Protein AF-A0A6M0BT55-F1 (afdb_monomer)

Mean predicted aligned error: 6.73 Å

Sequence (89 aa):
MEEKEKIPVSVITLVVGIIITIISVWLGQNHGLLPEQASVQAPLVDGFFDVMFTIAVALFLVVEGTIVFSAIKFRKPKGDDSDGAPFRE

Solvent-accessible surface area (backbone atoms only — not comparable to full-atom values): 5525 Å² total; per-residue (Å²): 132,86,78,74,80,73,77,56,66,70,59,54,54,48,52,51,51,50,52,46,50,54,54,15,51,48,54,22,73,65,67,85,87,70,79,83,80,87,50,93,62,37,67,62,52,51,55,51,47,29,55,53,45,18,52,50,46,40,52,44,52,55,54,51,48,50,51,54,49,46,59,64,75,68,49,81,62,91,91,63,86,74,81,76,83,78,84,79,130

Foldseek 3Di:
DDDPPPDDVVVVVVVVLVVLLVVLLCCLVDDDPDDPDPDPCSVVVSVVSSVVSSVVSSVCCVVVVVVVCCCVVVPDDPPDPDDDDDDDD

Secondary structure (DSSP, 8-state):
--------HHHHHHHHHHHHHHHHHHHHHS---SPP--STTHHHHHHHHHHHHHHHHHHHHHHHHHHHHHHHHTPPPTT--SPPPPPP-

Radius of gyration: 20.78 Å; Cα contacts (8 Å, |Δi|>4): 26; chains: 1; bounding box: 47×35×63 Å

Structure (mmCIF, N/CA/C/O backbone):
data_AF-A0A6M0BT55-F1
#
_entry.id   AF-A0A6M0BT55-F1
#
loop_
_atom_site.group_PDB
_atom_site.id
_atom_sit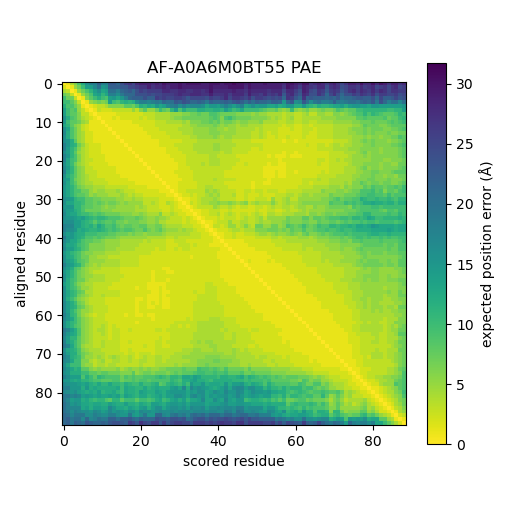e.type_symbol
_atom_site.label_atom_id
_atom_site.label_alt_id
_atom_site.label_comp_id
_atom_site.label_asym_id
_atom_site.label_entity_id
_atom_site.label_seq_id
_atom_site.pdbx_PDB_ins_code
_atom_site.Cartn_x
_atom_site.Cartn_y
_atom_site.Cartn_z
_atom_site.occupancy
_atom_site.B_iso_or_equiv
_atom_site.auth_se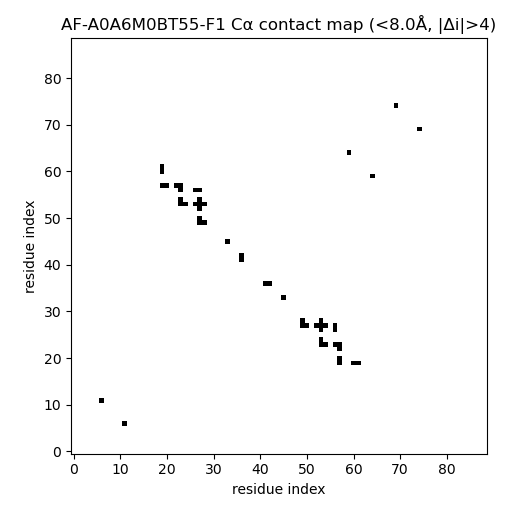q_id
_atom_site.auth_comp_id
_atom_site.auth_asym_id
_atom_site.auth_atom_id
_atom_site.pdbx_PDB_model_num
ATOM 1 N N . MET A 1 1 ? -10.473 -14.689 34.601 1.00 44.88 1 MET A N 1
ATOM 2 C CA . MET A 1 1 ? -10.788 -13.972 33.351 1.00 44.88 1 MET A CA 1
ATOM 3 C C . MET A 1 1 ? -9.453 -13.518 32.799 1.00 44.88 1 MET A C 1
ATOM 5 O O . MET A 1 1 ? -8.873 -12.602 33.358 1.00 44.88 1 MET A O 1
ATOM 9 N N . GLU A 1 2 ? -8.904 -14.272 31.855 1.00 45.91 2 GLU A N 1
ATOM 10 C CA . GLU A 1 2 ? -7.557 -14.078 31.309 1.00 45.91 2 GLU A CA 1
ATOM 11 C C . GLU A 1 2 ? -7.454 -12.684 30.674 1.00 45.91 2 GLU A C 1
ATOM 13 O O . GLU A 1 2 ? -8.229 -12.334 29.780 1.00 45.91 2 GLU A O 1
ATOM 18 N N . GLU A 1 3 ? -6.567 -11.852 31.210 1.00 56.50 3 GLU A N 1
ATOM 19 C CA . GLU A 1 3 ? -6.272 -10.526 30.684 1.00 56.50 3 GLU A CA 1
ATOM 20 C C . GLU A 1 3 ? -5.603 -10.724 29.322 1.00 56.50 3 GLU A C 1
ATOM 22 O O . GLU A 1 3 ? -4.445 -11.121 29.247 1.00 56.50 3 GLU A O 1
ATOM 27 N N . LYS A 1 4 ? -6.355 -10.537 28.230 1.00 56.66 4 LYS A N 1
ATOM 28 C CA . LYS A 1 4 ? -5.788 -10.554 26.877 1.00 56.66 4 LYS A CA 1
ATOM 29 C C . LYS A 1 4 ? -4.646 -9.541 26.836 1.00 56.66 4 LYS A C 1
ATOM 31 O O . LYS A 1 4 ? -4.918 -8.339 26.851 1.00 56.66 4 LYS A O 1
ATOM 36 N N . GLU A 1 5 ? -3.406 -10.020 26.762 1.00 65.69 5 GLU A N 1
ATOM 37 C CA . GLU A 1 5 ? -2.242 -9.187 26.471 1.00 65.69 5 GLU A CA 1
ATOM 38 C C . GLU A 1 5 ? -2.562 -8.337 25.238 1.00 65.69 5 GLU A C 1
ATOM 40 O O . GLU A 1 5 ? -2.791 -8.836 24.131 1.00 65.69 5 GLU A O 1
ATOM 45 N N . LYS A 1 6 ? -2.677 -7.025 25.449 1.00 76.88 6 LYS A N 1
ATOM 46 C CA . LYS A 1 6 ? -2.966 -6.077 24.378 1.00 76.88 6 LYS A CA 1
ATOM 47 C C . LYS A 1 6 ? -1.720 -5.990 23.508 1.00 76.88 6 LYS A C 1
ATOM 49 O O . LYS A 1 6 ? -0.738 -5.371 23.907 1.00 76.88 6 LYS A O 1
ATOM 54 N N . ILE A 1 7 ? -1.772 -6.601 22.324 1.00 84.38 7 ILE A N 1
ATOM 55 C CA . ILE A 1 7 ? -0.724 -6.458 21.308 1.00 84.38 7 ILE A CA 1
ATOM 56 C C . ILE A 1 7 ? -0.482 -4.955 21.095 1.00 84.38 7 ILE A C 1
ATOM 58 O O . ILE A 1 7 ? -1.448 -4.212 20.876 1.00 84.38 7 ILE A O 1
ATOM 62 N N . PRO A 1 8 ? 0.773 -4.480 21.178 1.00 91.69 8 PRO A N 1
ATOM 63 C CA . PRO A 1 8 ? 1.062 -3.065 21.037 1.00 91.69 8 PRO A CA 1
ATOM 64 C C . PRO A 1 8 ? 0.665 -2.586 19.640 1.00 91.69 8 PRO A C 1
ATOM 66 O O . PRO A 1 8 ? 0.898 -3.262 18.635 1.00 91.69 8 PRO A O 1
ATOM 69 N N . VAL A 1 9 ? 0.089 -1.384 19.574 1.00 90.56 9 VAL A N 1
ATOM 70 C CA . VAL A 1 9 ? -0.384 -0.780 18.316 1.00 90.56 9 VAL A CA 1
ATOM 71 C C . VAL A 1 9 ? 0.734 -0.716 17.273 1.00 90.56 9 VAL A C 1
ATOM 73 O O . VAL A 1 9 ? 0.471 -0.942 16.098 1.00 90.56 9 VAL A O 1
ATOM 76 N N . SER A 1 10 ? 1.983 -0.506 17.701 1.00 92.31 10 SER A N 1
ATOM 77 C CA . SER A 1 10 ? 3.162 -0.498 16.828 1.00 92.31 10 SER A CA 1
ATOM 78 C C . SER A 1 10 ? 3.392 -1.814 16.076 1.00 92.31 10 SER A C 1
ATOM 80 O O . SER A 1 10 ? 3.834 -1.793 14.931 1.00 92.31 10 SER A O 1
ATOM 82 N N . VAL A 1 11 ? 3.083 -2.964 16.685 1.00 94.94 11 VAL A N 1
ATOM 83 C CA . VAL A 1 11 ? 3.212 -4.272 16.021 1.00 94.94 11 VAL A CA 1
ATOM 84 C C . VAL A 1 11 ? 2.103 -4.445 14.990 1.00 94.94 11 VAL A C 1
ATOM 86 O O . VAL A 1 11 ? 2.362 -4.914 13.886 1.00 94.94 11 VAL A O 1
ATOM 89 N N . ILE A 1 12 ? 0.883 -4.006 15.305 1.00 93.50 12 ILE A N 1
ATOM 90 C CA . ILE A 1 12 ? -0.243 -4.058 14.365 1.00 93.50 12 ILE A CA 1
ATOM 91 C C . ILE A 1 12 ? 0.032 -3.164 13.151 1.00 93.50 12 ILE A C 1
ATOM 93 O O . ILE A 1 12 ? -0.122 -3.614 12.017 1.00 93.50 12 ILE A O 1
ATOM 97 N N . THR A 1 13 ? 0.471 -1.920 13.364 1.00 93.12 13 THR A N 1
ATOM 98 C CA . THR A 1 13 ? 0.773 -0.992 12.264 1.00 93.12 13 THR A CA 1
ATOM 99 C C . THR A 1 13 ? 1.920 -1.496 11.394 1.00 93.12 13 THR A C 1
ATOM 101 O O . THR A 1 13 ? 1.838 -1.398 10.171 1.00 93.12 13 THR A O 1
ATOM 104 N N . LEU A 1 14 ? 2.950 -2.100 11.995 1.00 95.75 14 LEU A N 1
ATOM 105 C CA . LEU A 1 14 ? 4.049 -2.729 11.263 1.00 95.75 14 LEU A CA 1
ATOM 106 C C . LEU A 1 14 ? 3.559 -3.891 10.394 1.00 95.75 14 LEU A C 1
ATOM 108 O O . LEU A 1 14 ? 3.886 -3.944 9.211 1.00 95.75 14 LEU A O 1
ATOM 112 N N . VAL A 1 15 ? 2.751 -4.799 10.948 1.00 96.94 15 VAL A N 1
ATOM 113 C CA . VAL A 1 15 ? 2.210 -5.946 10.199 1.00 96.94 15 VAL A CA 1
ATOM 114 C C . VAL A 1 15 ? 1.353 -5.474 9.025 1.00 96.94 15 VAL A C 1
ATOM 116 O O . VAL A 1 15 ? 1.507 -5.983 7.916 1.00 96.94 15 VAL A O 1
ATOM 119 N N . VAL A 1 16 ? 0.506 -4.462 9.230 1.00 95.88 16 VAL A N 1
ATOM 120 C CA . VAL A 1 16 ? -0.283 -3.850 8.149 1.00 95.88 16 VAL A CA 1
ATOM 121 C C . VAL A 1 16 ? 0.629 -3.261 7.069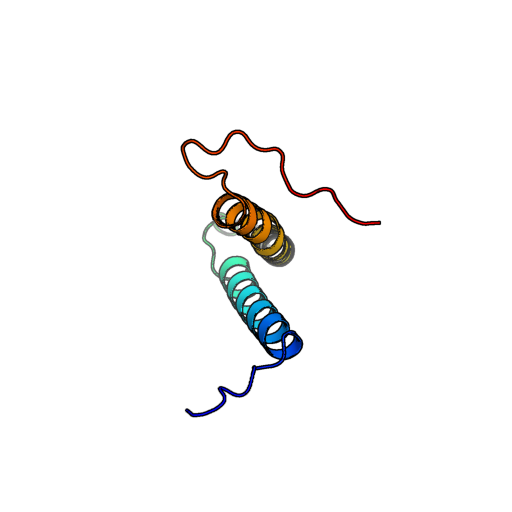 1.00 95.88 16 VAL A C 1
ATOM 123 O O . VAL A 1 16 ? 0.407 -3.517 5.887 1.00 95.88 16 VAL A O 1
ATOM 126 N N . GLY A 1 17 ? 1.686 -2.539 7.451 1.00 96.38 17 GLY A N 1
ATOM 127 C CA . GLY A 1 17 ? 2.665 -1.993 6.506 1.00 96.38 17 GLY A CA 1
ATOM 128 C C . GLY A 1 17 ? 3.365 -3.071 5.672 1.00 96.38 17 GLY A C 1
ATOM 129 O O . GLY A 1 17 ? 3.503 -2.920 4.456 1.00 96.38 17 GLY A O 1
ATOM 130 N N . ILE A 1 18 ? 3.744 -4.193 6.292 1.00 97.88 18 ILE A N 1
ATOM 131 C CA . ILE A 1 18 ? 4.332 -5.345 5.588 1.00 97.88 18 ILE A CA 1
ATOM 132 C C . ILE A 1 18 ? 3.340 -5.931 4.583 1.00 97.88 18 ILE A C 1
ATOM 134 O O . ILE A 1 18 ? 3.701 -6.144 3.427 1.00 97.88 18 ILE A O 1
ATOM 138 N N . ILE A 1 19 ? 2.090 -6.159 4.994 1.00 98.00 19 ILE A N 1
ATOM 139 C CA . ILE A 1 19 ? 1.050 -6.710 4.114 1.00 98.00 19 ILE A CA 1
ATOM 140 C C . ILE A 1 19 ? 0.837 -5.800 2.900 1.00 98.00 19 ILE A C 1
ATOM 142 O O . I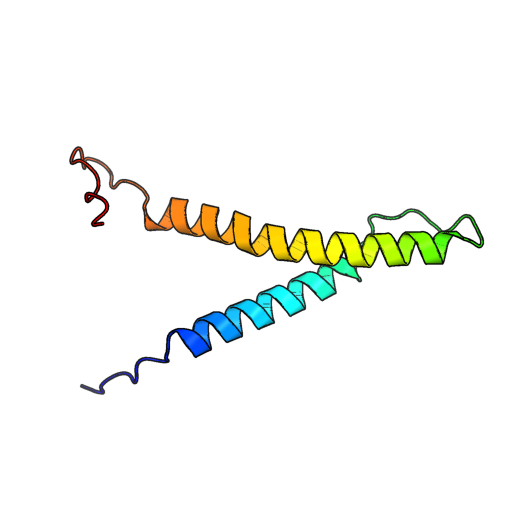LE A 1 19 ? 0.843 -6.283 1.769 1.00 98.00 19 ILE A O 1
ATOM 146 N N . ILE A 1 20 ? 0.710 -4.487 3.117 1.00 97.69 20 ILE A N 1
ATOM 147 C CA . ILE A 1 20 ? 0.556 -3.510 2.029 1.00 97.69 20 ILE A CA 1
ATOM 148 C C . ILE A 1 20 ? 1.757 -3.565 1.087 1.00 97.69 20 ILE A C 1
ATOM 150 O O . ILE A 1 20 ? 1.575 -3.585 -0.128 1.00 97.69 20 ILE A O 1
ATOM 154 N N . THR A 1 21 ? 2.975 -3.640 1.625 1.00 97.31 21 THR A N 1
ATOM 155 C CA . THR A 1 21 ? 4.203 -3.698 0.818 1.00 97.31 21 THR A CA 1
ATOM 156 C C . THR A 1 21 ? 4.224 -4.943 -0.067 1.00 97.31 21 THR A C 1
ATOM 158 O O . THR A 1 21 ? 4.472 -4.836 -1.265 1.00 97.31 21 THR A O 1
ATOM 161 N N . ILE A 1 22 ? 3.898 -6.112 0.491 1.00 98.19 22 ILE A N 1
ATOM 162 C CA . ILE A 1 22 ? 3.841 -7.378 -0.256 1.00 98.19 22 ILE A CA 1
ATOM 163 C C . ILE A 1 22 ? 2.807 -7.299 -1.383 1.00 98.19 22 ILE A C 1
ATOM 165 O O . ILE A 1 22 ? 3.123 -7.632 -2.524 1.00 98.19 22 ILE A O 1
ATOM 169 N N . ILE A 1 23 ? 1.592 -6.827 -1.084 1.00 97.81 23 ILE A N 1
ATOM 170 C CA . ILE A 1 23 ? 0.523 -6.681 -2.085 1.00 97.81 23 ILE A CA 1
ATOM 171 C C . ILE A 1 23 ? 0.945 -5.706 -3.189 1.00 97.81 23 ILE A C 1
ATOM 173 O O . ILE A 1 23 ? 0.721 -5.978 -4.367 1.00 97.81 23 ILE A O 1
ATOM 177 N N . SER A 1 24 ? 1.582 -4.595 -2.816 1.00 97.06 24 SER A N 1
ATOM 178 C CA . SER A 1 24 ? 2.003 -3.557 -3.760 1.00 97.06 24 SER A CA 1
ATOM 179 C C . SER A 1 24 ? 3.083 -4.060 -4.708 1.00 97.06 24 SER A C 1
ATOM 181 O O . SER A 1 24 ? 2.971 -3.850 -5.910 1.00 97.06 24 SER A O 1
ATOM 183 N N . VAL A 1 25 ? 4.093 -4.770 -4.194 1.00 97.31 25 VAL A N 1
ATOM 184 C CA . VAL A 1 25 ? 5.150 -5.375 -5.022 1.00 97.31 25 VAL A CA 1
ATOM 185 C C . VAL A 1 25 ? 4.570 -6.447 -5.940 1.00 97.31 25 VAL A C 1
ATOM 187 O O . VAL A 1 25 ? 4.926 -6.503 -7.114 1.00 97.31 25 VAL A O 1
ATOM 190 N N . TRP A 1 26 ? 3.648 -7.273 -5.439 1.00 97.25 26 TRP A N 1
ATOM 191 C CA . TRP A 1 26 ? 3.015 -8.306 -6.254 1.00 97.25 26 TRP A CA 1
ATOM 192 C C . TRP A 1 26 ? 2.208 -7.706 -7.411 1.00 97.25 26 TRP A C 1
ATOM 194 O O . TRP A 1 26 ? 2.446 -8.069 -8.557 1.00 9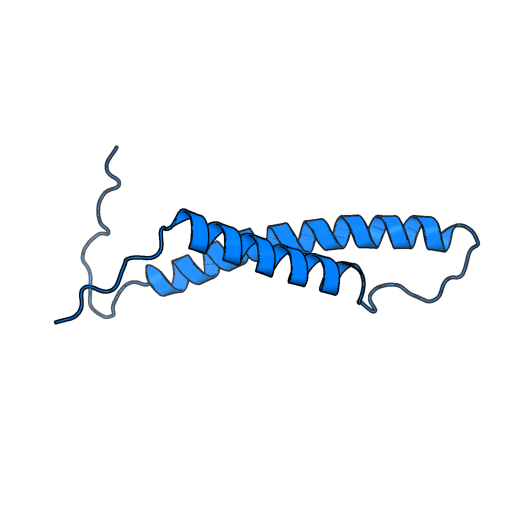7.25 26 TRP A O 1
ATOM 204 N N . LEU A 1 27 ? 1.318 -6.743 -7.144 1.00 95.88 27 LEU A N 1
ATOM 205 C CA . LEU A 1 27 ? 0.551 -6.059 -8.196 1.00 95.88 27 LEU A CA 1
ATOM 206 C C . LEU A 1 27 ? 1.449 -5.255 -9.143 1.00 95.88 27 LEU A C 1
ATOM 208 O O . LEU A 1 27 ? 1.185 -5.195 -10.339 1.00 95.88 27 LEU A O 1
ATOM 212 N N . GLY A 1 28 ? 2.509 -4.657 -8.603 1.00 94.44 28 GLY A N 1
ATOM 213 C CA . GLY A 1 28 ? 3.482 -3.853 -9.328 1.00 94.44 28 GLY A CA 1
ATOM 214 C C . GLY A 1 28 ? 4.286 -4.614 -10.377 1.00 94.44 28 GLY A C 1
ATOM 215 O O . GLY A 1 28 ? 4.637 -4.042 -11.400 1.00 94.44 28 GLY A O 1
ATOM 216 N N . GLN A 1 29 ? 4.569 -5.892 -10.124 1.00 92.44 29 GLN A N 1
ATOM 217 C CA . GLN A 1 29 ? 5.403 -6.741 -10.985 1.00 92.44 29 GLN A CA 1
ATOM 218 C C . GLN A 1 29 ? 4.592 -7.796 -11.752 1.00 92.44 29 GLN A C 1
ATOM 220 O O . GLN A 1 29 ? 5.046 -8.311 -12.768 1.00 92.44 29 GLN A O 1
ATOM 225 N N . ASN A 1 30 ? 3.405 -8.159 -11.260 1.00 94.69 30 ASN A N 1
ATOM 226 C CA . ASN A 1 30 ? 2.550 -9.186 -11.848 1.00 94.69 30 ASN A CA 1
ATOM 227 C C . ASN A 1 30 ? 1.241 -8.567 -12.351 1.00 94.69 30 ASN A C 1
ATOM 229 O O . ASN A 1 30 ? 0.167 -8.768 -11.776 1.00 94.69 30 ASN A O 1
ATOM 233 N N . HIS A 1 31 ? 1.343 -7.810 -13.441 1.00 91.62 31 HIS A N 1
ATOM 234 C CA . HIS A 1 31 ? 0.210 -7.203 -14.138 1.00 91.62 31 HIS A CA 1
ATOM 235 C C . HIS A 1 31 ? 0.291 -7.460 -15.649 1.00 91.62 31 HIS A C 1
ATOM 237 O O . HIS A 1 31 ? 1.327 -7.842 -16.182 1.00 91.62 31 HIS A O 1
ATOM 243 N N . GLY A 1 32 ? -0.841 -7.292 -16.334 1.00 91.81 32 GLY A N 1
ATOM 244 C CA . GLY A 1 32 ? -0.957 -7.421 -17.792 1.00 91.81 32 GLY A CA 1
ATOM 245 C C . GLY A 1 32 ? -1.326 -6.098 -18.457 1.00 91.81 32 GLY A C 1
ATOM 246 O O . GLY A 1 32 ? -2.120 -6.093 -19.394 1.00 91.81 32 GLY A O 1
ATOM 247 N N . LEU A 1 33 ? -0.857 -4.973 -17.903 1.00 93.12 33 LEU A N 1
ATOM 248 C CA . LEU A 1 33 ? -1.252 -3.630 -18.352 1.00 93.12 33 LEU A CA 1
ATOM 249 C C . LEU A 1 33 ? -0.461 -3.152 -19.574 1.00 93.12 33 LEU A C 1
ATOM 251 O O . LEU A 1 33 ? -0.913 -2.243 -20.270 1.00 93.12 33 LEU A O 1
ATOM 255 N N . LEU A 1 34 ? 0.709 -3.743 -19.820 1.00 93.25 34 LEU A N 1
ATOM 256 C CA . LEU A 1 34 ? 1.609 -3.348 -20.897 1.00 93.25 34 LEU A CA 1
ATOM 257 C C . LEU A 1 34 ? 1.456 -4.272 -22.119 1.00 93.25 34 LEU A C 1
ATOM 259 O O . LEU A 1 34 ? 1.217 -5.472 -21.959 1.00 93.25 34 LEU A O 1
ATOM 263 N N . PRO A 1 35 ? 1.561 -3.724 -23.345 1.00 92.12 35 PRO A N 1
ATOM 264 C CA . PRO A 1 35 ? 1.525 -4.509 -24.573 1.00 92.12 35 PRO A CA 1
ATOM 265 C C . PRO A 1 35 ? 2.822 -5.307 -24.776 1.00 92.12 35 PRO A C 1
ATOM 267 O O . PRO A 1 35 ? 3.810 -5.123 -24.071 1.00 92.12 35 PRO A O 1
ATOM 270 N N . GLU A 1 36 ? 2.830 -6.178 -25.787 1.00 93.06 36 GLU A N 1
ATOM 271 C CA . GLU A 1 36 ? 4.033 -6.913 -26.183 1.00 93.06 36 GLU A CA 1
ATOM 272 C C . GLU A 1 36 ? 5.185 -5.963 -26.568 1.00 93.06 36 GLU A C 1
ATOM 274 O O . GLU A 1 36 ? 4.987 -4.932 -27.220 1.00 93.06 36 GLU A O 1
ATOM 279 N N . GLN A 1 37 ? 6.408 -6.321 -26.168 1.00 93.06 37 GLN A N 1
ATOM 280 C CA . GLN A 1 37 ? 7.605 -5.511 -26.383 1.00 93.06 37 GLN A CA 1
ATOM 281 C C . GLN A 1 37 ? 7.947 -5.400 -27.872 1.00 93.06 37 GLN A C 1
ATOM 283 O O . GLN A 1 37 ? 8.375 -6.360 -28.508 1.00 93.06 37 GLN A O 1
ATOM 288 N N . ALA A 1 38 ? 7.824 -4.191 -28.418 1.00 93.06 38 ALA A N 1
ATOM 289 C CA . ALA A 1 38 ? 8.083 -3.913 -29.833 1.00 93.06 38 ALA A CA 1
ATOM 290 C C . ALA A 1 38 ? 9.446 -3.239 -30.100 1.00 93.06 38 ALA A C 1
ATOM 292 O O . ALA A 1 38 ? 9.759 -2.893 -31.238 1.00 93.06 38 ALA A O 1
ATOM 293 N N . SER A 1 39 ? 10.248 -2.995 -29.059 1.00 93.94 39 SER A N 1
ATOM 294 C CA . SER A 1 39 ? 11.494 -2.226 -29.141 1.00 93.94 39 SER A CA 1
ATOM 295 C C . SER A 1 39 ? 12.550 -2.735 -28.159 1.00 93.94 39 SER A C 1
ATOM 297 O O . SER A 1 39 ? 12.227 -3.204 -27.072 1.00 93.94 39 SER A O 1
ATOM 299 N N . VAL A 1 40 ? 13.827 -2.546 -28.510 1.00 94.56 40 VAL A N 1
ATOM 300 C CA . VAL A 1 40 ? 14.984 -2.804 -27.632 1.00 94.56 40 VAL A CA 1
ATOM 301 C C . VAL A 1 40 ? 14.935 -1.956 -26.355 1.00 94.56 40 VAL A C 1
ATOM 303 O O . VAL A 1 40 ? 15.458 -2.366 -25.324 1.00 94.56 40 VAL A O 1
ATOM 306 N N . GLN A 1 41 ? 14.308 -0.776 -26.400 1.00 93.81 41 GLN A N 1
ATOM 307 C CA . GLN A 1 41 ? 14.155 0.094 -25.231 1.00 93.81 41 GLN A CA 1
ATOM 308 C C . GLN A 1 41 ? 12.917 -0.234 -24.384 1.00 93.81 41 GLN A C 1
ATOM 310 O O . GLN A 1 41 ? 12.817 0.282 -23.272 1.00 93.81 41 GLN A O 1
ATOM 315 N N . ALA A 1 42 ? 11.996 -1.077 -24.868 1.00 95.31 42 ALA A N 1
ATOM 316 C CA . ALA A 1 42 ? 10.759 -1.398 -24.153 1.00 95.31 42 ALA A CA 1
ATOM 317 C C . ALA A 1 42 ? 11.005 -1.931 -22.725 1.00 95.31 42 ALA A C 1
ATOM 319 O O . ALA A 1 42 ? 10.428 -1.361 -21.803 1.00 95.31 42 ALA A O 1
ATOM 320 N N . PRO A 1 43 ? 11.953 -2.863 -22.476 1.00 94.12 43 PRO A N 1
ATOM 321 C CA . PRO A 1 43 ? 12.204 -3.364 -21.121 1.00 94.12 43 PRO A CA 1
ATOM 322 C C . PRO A 1 43 ? 12.580 -2.281 -20.099 1.00 94.12 43 PRO A C 1
ATOM 324 O O . PRO A 1 43 ? 12.270 -2.409 -18.917 1.00 94.12 43 PRO A O 1
ATOM 327 N N . LEU A 1 44 ? 13.258 -1.210 -20.534 1.00 95.62 44 LEU A N 1
ATOM 328 C CA . LEU A 1 44 ? 13.653 -0.119 -19.640 1.00 95.62 44 LEU A CA 1
ATOM 329 C C . LEU A 1 44 ? 12.445 0.725 -19.218 1.00 95.62 44 LEU A C 1
ATOM 331 O O . LEU A 1 44 ? 12.357 1.147 -18.066 1.00 95.62 44 LEU A O 1
ATOM 335 N N . VAL A 1 45 ? 11.527 0.975 -20.152 1.00 94.94 45 VAL A N 1
ATOM 336 C CA . VAL A 1 45 ? 10.298 1.730 -19.889 1.00 94.94 45 VAL A CA 1
ATOM 337 C C . VAL A 1 45 ? 9.330 0.892 -19.058 1.00 94.94 45 VAL A C 1
ATOM 339 O O . VAL A 1 45 ? 8.791 1.409 -18.082 1.00 94.94 45 VAL A O 1
ATOM 342 N N . ASP A 1 46 ? 9.177 -0.391 -19.386 1.00 95.62 46 ASP A N 1
ATOM 343 C CA . ASP A 1 46 ? 8.329 -1.334 -18.651 1.00 95.62 46 ASP A CA 1
ATOM 344 C C . ASP A 1 46 ? 8.780 -1.433 -17.187 1.00 95.62 46 ASP A C 1
ATOM 346 O O . ASP A 1 46 ? 7.985 -1.225 -16.274 1.00 95.62 46 ASP A O 1
ATOM 350 N N . GLY A 1 47 ? 10.085 -1.603 -16.941 1.00 95.25 47 GLY A N 1
ATOM 351 C CA . GLY A 1 47 ? 10.615 -1.643 -15.576 1.00 95.25 47 GLY A CA 1
ATOM 352 C C . GLY A 1 47 ? 10.405 -0.336 -14.802 1.00 95.25 47 GLY A C 1
ATOM 353 O O . GLY A 1 47 ? 10.155 -0.355 -13.596 1.00 95.25 47 GLY A O 1
ATOM 354 N N . PHE A 1 48 ? 10.467 0.817 -15.476 1.00 96.06 48 PHE A N 1
ATOM 355 C CA . PHE A 1 48 ? 10.156 2.098 -14.838 1.00 96.06 48 PHE A CA 1
ATOM 356 C C . PHE A 1 48 ? 8.666 2.216 -14.496 1.00 96.06 48 PHE A C 1
ATOM 358 O O . PHE A 1 48 ? 8.318 2.659 -13.397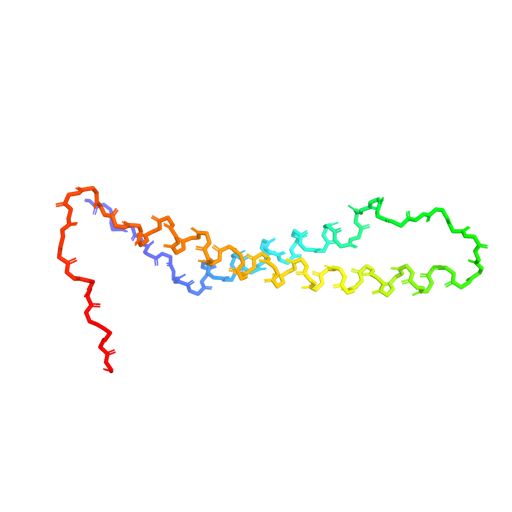 1.00 96.06 48 PHE A O 1
ATOM 365 N N . PHE A 1 49 ? 7.793 1.774 -15.404 1.00 96.31 49 PHE A N 1
ATOM 366 C CA . PHE A 1 49 ? 6.357 1.699 -15.166 1.00 96.31 49 PHE A CA 1
ATOM 367 C C . PHE A 1 49 ? 6.038 0.809 -13.963 1.00 96.31 49 PHE A C 1
ATOM 369 O O . PHE A 1 49 ? 5.294 1.242 -13.087 1.00 96.31 49 PHE A O 1
ATOM 376 N N . ASP A 1 50 ? 6.650 -0.370 -13.855 1.00 96.50 50 ASP A N 1
ATOM 377 C CA . ASP A 1 50 ? 6.421 -1.300 -12.745 1.00 96.50 50 ASP A CA 1
ATOM 378 C C . ASP A 1 50 ? 6.762 -0.676 -11.386 1.00 96.50 50 ASP A C 1
ATOM 380 O O . ASP A 1 50 ? 6.012 -0.814 -10.414 1.00 96.50 50 ASP A O 1
ATOM 384 N N . VAL A 1 51 ? 7.872 0.068 -11.302 1.00 96.88 51 VAL A N 1
ATOM 385 C CA . VAL A 1 51 ? 8.265 0.790 -10.079 1.00 96.88 51 VAL A CA 1
ATOM 386 C C . VAL A 1 51 ? 7.249 1.881 -9.742 1.00 96.88 51 VAL A C 1
ATOM 388 O O . VAL A 1 51 ? 6.789 1.965 -8.600 1.00 96.88 51 VAL A O 1
ATOM 391 N N . MET A 1 52 ? 6.864 2.702 -10.722 1.00 97.94 52 MET A N 1
ATOM 392 C CA . MET A 1 52 ? 5.856 3.749 -10.522 1.00 97.94 52 MET A CA 1
ATOM 393 C C . MET A 1 52 ? 4.512 3.162 -10.090 1.00 97.94 52 MET A C 1
ATOM 395 O O . MET A 1 52 ? 3.884 3.671 -9.160 1.00 97.94 52 MET A O 1
ATOM 399 N N . PHE A 1 53 ? 4.086 2.078 -10.735 1.00 97.56 53 PHE A N 1
ATOM 400 C CA . PHE A 1 53 ? 2.829 1.404 -10.456 1.00 97.56 53 PHE A CA 1
ATOM 401 C C . PHE A 1 53 ? 2.833 0.771 -9.062 1.00 97.56 53 PHE A C 1
ATOM 403 O O . PHE A 1 53 ? 1.876 0.950 -8.312 1.00 97.56 53 PHE A O 1
ATOM 410 N N . THR A 1 54 ? 3.942 0.147 -8.653 1.00 97.38 54 THR A N 1
ATOM 411 C CA . THR A 1 54 ? 4.135 -0.365 -7.284 1.00 97.38 54 THR A CA 1
ATOM 412 C C . THR A 1 54 ? 3.917 0.733 -6.239 1.00 97.38 54 THR A C 1
ATOM 414 O O . THR A 1 54 ? 3.170 0.545 -5.277 1.00 97.38 54 THR A O 1
ATOM 417 N N . ILE A 1 55 ? 4.545 1.901 -6.428 1.00 97.31 55 ILE A N 1
ATOM 418 C CA . ILE A 1 55 ? 4.414 3.042 -5.508 1.00 97.31 55 ILE A CA 1
ATOM 419 C C . ILE A 1 55 ? 2.976 3.572 -5.509 1.00 97.31 55 ILE A C 1
ATOM 421 O O . ILE A 1 55 ? 2.420 3.846 -4.443 1.00 97.31 55 ILE A O 1
ATOM 425 N N . ALA A 1 56 ? 2.356 3.687 -6.686 1.00 97.50 56 ALA A N 1
ATOM 426 C CA . ALA A 1 56 ? 0.976 4.138 -6.819 1.00 97.50 56 ALA A CA 1
ATOM 427 C C . ALA A 1 56 ? 0.002 3.215 -6.074 1.00 97.50 56 ALA A C 1
ATOM 429 O O . ALA A 1 56 ? -0.830 3.704 -5.311 1.00 97.50 56 ALA A O 1
ATOM 430 N N . VAL A 1 57 ? 0.138 1.894 -6.226 1.00 97.38 57 VAL A N 1
ATOM 431 C CA . VAL A 1 57 ? -0.681 0.899 -5.516 1.00 97.38 57 VAL A CA 1
ATOM 432 C C . VAL A 1 57 ? -0.485 1.002 -4.004 1.00 97.38 57 VAL A C 1
ATOM 434 O O . VAL A 1 57 ? -1.471 1.018 -3.268 1.00 97.38 57 VAL A O 1
ATOM 437 N N . ALA A 1 58 ? 0.756 1.137 -3.528 1.00 96.75 58 ALA A N 1
ATOM 438 C CA . ALA A 1 58 ? 1.037 1.266 -2.099 1.00 96.75 58 ALA A CA 1
ATOM 439 C C . ALA A 1 58 ? 0.344 2.489 -1.484 1.00 96.75 58 ALA A C 1
ATOM 441 O O . ALA A 1 58 ? -0.347 2.374 -0.470 1.00 96.75 58 ALA A O 1
ATOM 442 N N . LEU A 1 59 ? 0.487 3.655 -2.120 1.00 97.81 59 LEU A N 1
ATOM 443 C CA . LEU A 1 59 ? -0.152 4.889 -1.663 1.00 97.81 59 LEU A CA 1
ATOM 444 C C . LEU A 1 59 ? -1.676 4.810 -1.766 1.00 97.81 59 LEU A C 1
ATOM 446 O O . LEU A 1 59 ? -2.371 5.233 -0.841 1.00 97.81 59 LEU A O 1
ATOM 450 N N . PHE A 1 60 ? -2.195 4.233 -2.851 1.00 97.75 60 PHE A N 1
ATOM 451 C CA . PHE A 1 60 ? -3.627 4.051 -3.050 1.00 97.75 60 PHE A CA 1
ATOM 452 C C . PHE A 1 60 ? -4.239 3.194 -1.941 1.00 97.75 60 PHE A C 1
ATOM 454 O O . PHE A 1 60 ? -5.219 3.607 -1.332 1.00 97.75 60 PHE A O 1
ATOM 461 N N . LEU A 1 61 ? -3.635 2.051 -1.604 1.00 97.62 61 LEU A N 1
ATOM 462 C CA . LEU A 1 61 ? -4.134 1.176 -0.539 1.00 97.62 61 LEU A CA 1
ATOM 463 C C . LEU A 1 61 ? -4.149 1.863 0.830 1.00 97.62 61 LEU A C 1
ATOM 465 O O . LEU A 1 61 ? -5.082 1.657 1.603 1.00 97.62 61 LEU A O 1
ATOM 469 N N . VAL A 1 62 ? -3.148 2.693 1.131 1.00 96.75 62 VAL A N 1
ATOM 470 C CA . VAL A 1 62 ? -3.102 3.450 2.391 1.00 96.75 62 VAL A CA 1
ATOM 471 C C . VAL A 1 62 ? -4.206 4.505 2.435 1.00 96.75 62 VAL A C 1
ATOM 473 O O . VAL A 1 62 ? -4.963 4.562 3.406 1.00 96.75 62 VAL A O 1
ATOM 476 N N . VAL A 1 63 ? -4.313 5.337 1.398 1.00 97.94 63 VAL A N 1
ATOM 477 C CA . VAL A 1 63 ? -5.273 6.451 1.350 1.00 97.94 63 VAL A CA 1
ATOM 478 C C . VAL A 1 63 ? -6.701 5.926 1.247 1.00 97.94 63 VAL A C 1
ATOM 480 O O . VAL A 1 63 ? -7.525 6.219 2.112 1.00 97.94 63 VAL A O 1
ATOM 483 N N . GLU A 1 64 ? -6.984 5.098 0.244 1.00 98.12 64 GLU A N 1
ATOM 484 C CA . GLU A 1 64 ? -8.315 4.537 0.008 1.00 98.12 64 GLU A CA 1
ATOM 485 C C . GLU A 1 64 ? -8.734 3.621 1.159 1.00 98.12 64 GLU A C 1
ATOM 487 O O . GLU A 1 64 ? -9.858 3.711 1.649 1.00 98.12 64 GLU A O 1
ATOM 492 N N . GLY A 1 65 ? -7.814 2.802 1.678 1.00 96.31 65 GLY A N 1
ATOM 493 C CA . GLY A 1 65 ? -8.070 1.975 2.856 1.00 96.31 65 GLY A CA 1
ATOM 494 C C . GLY A 1 65 ? -8.460 2.810 4.076 1.00 96.31 65 GLY A C 1
ATOM 495 O O . GLY A 1 65 ? -9.400 2.453 4.789 1.00 96.31 65 GLY A O 1
ATOM 496 N N . THR A 1 66 ? -7.806 3.956 4.287 1.00 96.31 66 THR A N 1
ATOM 497 C CA . THR A 1 66 ? -8.150 4.891 5.371 1.00 96.31 66 THR A CA 1
ATOM 498 C C . THR A 1 66 ? -9.520 5.527 5.150 1.00 96.31 66 THR A C 1
ATOM 500 O O . THR A 1 66 ? -10.308 5.617 6.096 1.00 96.31 66 THR A O 1
ATOM 503 N N . ILE A 1 67 ? -9.838 5.935 3.919 1.00 97.56 67 ILE A N 1
ATOM 504 C CA . ILE A 1 67 ? -11.140 6.515 3.563 1.00 97.56 67 ILE A CA 1
ATOM 505 C C . ILE A 1 67 ? -12.257 5.496 3.791 1.00 97.56 67 ILE A C 1
ATOM 507 O O . ILE A 1 67 ? -13.205 5.788 4.520 1.00 97.56 67 ILE A O 1
ATOM 511 N N . VAL A 1 68 ? -12.130 4.285 3.241 1.00 97.69 68 VAL A N 1
ATOM 512 C CA . VA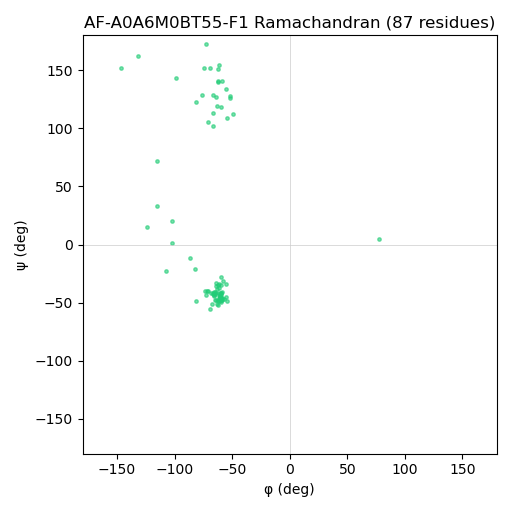L A 1 68 ? -13.117 3.204 3.391 1.00 97.69 68 VAL A CA 1
ATOM 513 C C . VAL A 1 68 ? -13.286 2.826 4.859 1.00 97.69 68 VAL A C 1
ATOM 515 O O . VAL A 1 68 ? -14.415 2.720 5.344 1.00 97.69 68 VAL A O 1
ATOM 518 N N . PHE A 1 69 ? -12.183 2.682 5.599 1.00 96.06 69 PHE A N 1
ATOM 519 C CA . PHE A 1 69 ? -12.235 2.429 7.036 1.00 96.06 69 PHE A CA 1
ATOM 520 C C . PHE A 1 69 ? -13.014 3.527 7.764 1.00 96.06 69 PHE A C 1
ATOM 522 O O . PHE A 1 69 ? -13.903 3.226 8.561 1.00 96.06 69 PHE A O 1
ATOM 529 N N . SER A 1 70 ? -12.725 4.792 7.461 1.00 95.12 70 SER A N 1
ATOM 530 C CA . SER A 1 70 ? -13.367 5.942 8.100 1.00 95.12 70 SER A CA 1
ATOM 531 C C . SER A 1 70 ? -14.856 6.016 7.764 1.00 95.12 70 SER A C 1
ATOM 533 O O . SER A 1 70 ? -15.680 6.198 8.660 1.00 95.12 70 SER A O 1
ATOM 535 N N . ALA A 1 71 ? -15.214 5.788 6.501 1.00 95.56 71 ALA A N 1
ATOM 536 C CA . ALA A 1 71 ? -16.593 5.777 6.026 1.00 95.56 71 ALA A CA 1
ATOM 537 C C . ALA A 1 71 ? -17.440 4.691 6.705 1.00 95.56 71 ALA A C 1
ATOM 539 O O . ALA A 1 71 ? -18.626 4.903 6.952 1.00 95.56 71 ALA A O 1
ATOM 540 N N . ILE A 1 72 ? -16.847 3.538 7.031 1.00 95.56 72 ILE A N 1
ATOM 541 C CA . ILE A 1 72 ? -17.532 2.450 7.742 1.00 95.56 72 ILE A CA 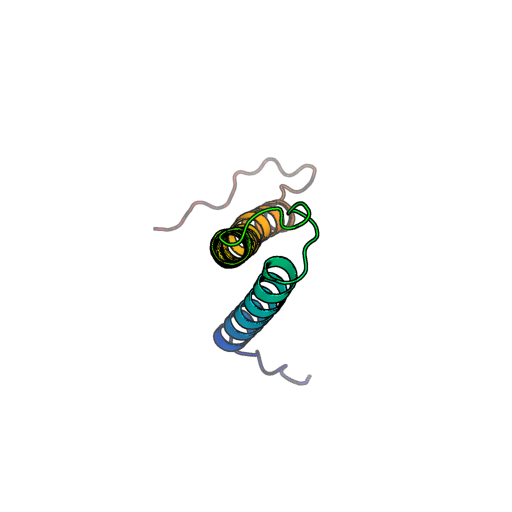1
ATOM 542 C C . ILE A 1 72 ? -17.563 2.720 9.250 1.00 95.56 72 ILE A C 1
ATOM 544 O O . ILE A 1 72 ? -18.615 2.593 9.880 1.00 95.56 72 ILE A O 1
ATOM 548 N N . LYS A 1 73 ? -16.420 3.082 9.843 1.00 92.44 73 LYS A N 1
ATOM 549 C CA . LYS A 1 73 ? -16.249 3.208 11.296 1.00 92.44 73 LYS A CA 1
ATOM 550 C C . LYS A 1 73 ? -16.982 4.412 11.877 1.00 92.44 73 LYS A C 1
ATOM 552 O O . LYS A 1 73 ? -17.550 4.296 12.960 1.00 92.44 73 LYS A O 1
ATOM 557 N N . PHE A 1 74 ? -16.963 5.537 11.170 1.00 90.62 74 PHE A N 1
ATOM 558 C CA . PHE A 1 74 ? -17.570 6.798 11.600 1.00 90.62 74 PHE A CA 1
ATOM 559 C C . PHE A 1 74 ? -18.903 7.070 10.897 1.00 90.62 74 PHE A C 1
ATOM 561 O O . PHE A 1 74 ? -19.375 8.205 10.854 1.00 90.62 74 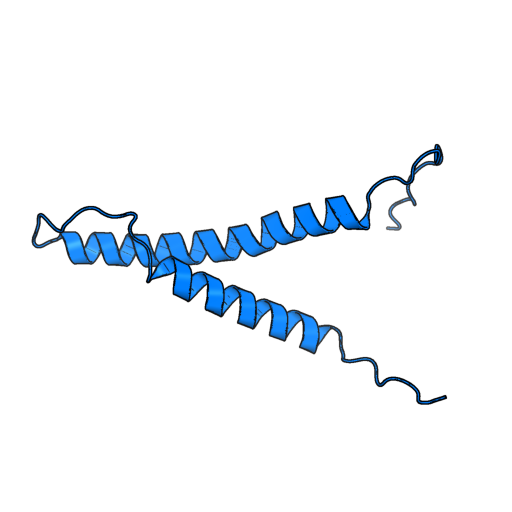PHE A O 1
ATOM 568 N N . ARG A 1 75 ? -19.541 6.031 10.343 1.00 91.50 75 ARG A N 1
ATOM 569 C CA . ARG A 1 75 ? -20.864 6.166 9.738 1.00 91.50 75 ARG A CA 1
ATOM 570 C C . ARG A 1 75 ? -21.896 6.563 10.793 1.00 91.50 75 ARG A C 1
ATOM 572 O O . ARG A 1 75 ? -22.085 5.841 11.771 1.00 91.50 75 ARG A O 1
ATOM 579 N N . LYS A 1 76 ? -22.631 7.646 10.528 1.00 90.69 76 LYS A N 1
ATOM 580 C CA . LYS A 1 76 ? -23.762 8.106 11.343 1.00 90.69 76 LYS A CA 1
ATOM 581 C C . LYS A 1 76 ? -24.784 6.969 11.580 1.00 90.69 76 LYS A C 1
ATOM 583 O O . LYS A 1 76 ? -25.252 6.369 10.601 1.00 90.69 76 LYS A O 1
ATOM 588 N N . PRO A 1 77 ? -25.148 6.652 12.838 1.00 87.88 77 PRO A N 1
ATOM 589 C CA . PRO A 1 77 ? -26.228 5.717 13.143 1.00 87.88 77 PRO A CA 1
ATOM 590 C C . PRO A 1 77 ? -27.587 6.213 12.626 1.00 87.88 77 PRO A C 1
ATOM 592 O O . PRO A 1 77 ? -27.842 7.411 12.521 1.00 87.88 77 PRO A O 1
ATOM 595 N N . LYS A 1 78 ? -28.494 5.285 12.295 1.00 91.25 78 LYS A N 1
ATOM 596 C CA . LYS A 1 78 ? -29.852 5.652 11.865 1.00 91.25 78 LYS A CA 1
ATOM 597 C C . LYS A 1 78 ? -30.616 6.284 13.032 1.00 91.25 78 LYS A C 1
ATOM 599 O O . LYS A 1 78 ? -30.704 5.667 14.086 1.00 91.25 78 LYS A O 1
ATOM 604 N N . GLY A 1 79 ? -31.209 7.456 12.803 1.00 91.38 79 GLY A N 1
ATOM 605 C CA . GLY A 1 79 ? -32.031 8.161 13.794 1.00 91.38 79 GLY A CA 1
ATOM 606 C C . GLY A 1 79 ? -31.244 8.890 14.885 1.00 91.38 79 GLY A C 1
ATOM 607 O O . GLY A 1 79 ? -31.850 9.428 15.802 1.00 91.38 79 GLY A O 1
ATOM 608 N N . ASP A 1 80 ? -29.915 8.905 14.799 1.00 90.06 80 ASP A N 1
ATOM 609 C CA . ASP A 1 80 ? -29.106 9.851 15.558 1.00 90.06 80 ASP A CA 1
ATOM 610 C C . ASP A 1 80 ? -29.212 11.211 14.861 1.00 90.06 80 ASP A C 1
ATOM 612 O O . ASP A 1 80 ? -29.033 11.248 13.657 1.00 90.06 80 ASP A O 1
ATOM 616 N N . ASP A 1 81 ? -29.532 12.305 15.543 1.00 88.94 81 ASP A N 1
ATOM 617 C CA . ASP A 1 81 ? -29.475 13.669 14.980 1.00 88.94 81 ASP A CA 1
ATOM 618 C C . ASP A 1 81 ? -28.584 14.587 15.826 1.00 88.94 81 ASP A C 1
ATOM 620 O O . ASP A 1 81 ? -28.619 15.809 15.692 1.00 88.94 81 ASP A O 1
ATOM 624 N N . SER A 1 82 ? -27.776 13.989 16.706 1.00 87.94 82 SER A N 1
ATOM 625 C CA . SER A 1 82 ? -26.772 14.704 17.480 1.00 87.94 82 SER A CA 1
ATOM 626 C C . SER A 1 82 ? -25.568 15.088 16.617 1.00 87.94 82 SER A C 1
ATOM 628 O O . SER A 1 82 ? -25.252 14.431 15.619 1.00 87.94 82 SER A O 1
ATOM 630 N N . ASP A 1 83 ? -24.898 16.175 17.000 1.00 85.94 83 ASP A N 1
ATOM 631 C CA . ASP A 1 83 ? -23.635 16.571 16.384 1.00 85.94 83 ASP A CA 1
ATOM 632 C C . ASP A 1 83 ? -22.511 15.589 16.740 1.00 85.94 83 ASP A C 1
ATOM 634 O O . ASP A 1 83 ? -22.491 14.968 17.807 1.00 85.94 83 ASP A O 1
ATOM 638 N N . GLY A 1 84 ? -21.532 15.478 15.839 1.00 82.75 84 GLY A N 1
ATOM 639 C CA . GLY A 1 84 ? -20.318 14.708 16.090 1.00 82.75 84 GLY A CA 1
ATOM 640 C C . GLY A 1 84 ? -19.520 15.263 17.272 1.00 82.75 84 GLY A C 1
ATOM 641 O O . GLY A 1 84 ? -19.583 16.451 17.589 1.00 82.75 84 GLY A O 1
ATOM 642 N N . ALA A 1 85 ? -18.733 14.400 17.922 1.00 83.19 85 ALA A N 1
ATOM 643 C CA . ALA A 1 85 ? -17.860 14.836 19.006 1.00 83.19 85 ALA A CA 1
ATOM 644 C C . ALA A 1 85 ? -16.938 15.980 18.528 1.00 83.19 85 ALA A C 1
ATOM 646 O O . ALA A 1 85 ? -16.341 15.859 17.453 1.00 83.19 85 ALA A O 1
ATOM 647 N N . PRO A 1 86 ? -16.792 17.069 19.306 1.00 84.06 86 PRO A N 1
ATOM 648 C CA . PRO A 1 86 ? -15.904 18.160 18.937 1.00 84.06 86 PRO A CA 1
ATOM 649 C C . PRO A 1 86 ? -14.461 17.654 18.873 1.00 84.06 86 PRO A C 1
ATOM 651 O O . PRO A 1 86 ? -14.032 16.860 19.718 1.00 84.06 86 PRO A O 1
ATOM 654 N N . PHE A 1 87 ? -13.701 18.130 17.886 1.00 79.81 87 PHE A N 1
ATOM 655 C CA . PHE A 1 87 ? -12.257 17.927 17.863 1.00 79.81 87 PHE A CA 1
ATOM 656 C C . PHE A 1 87 ? -11.660 18.634 19.089 1.00 79.81 87 PHE A C 1
ATOM 658 O O . PHE A 1 87 ? -11.858 19.835 19.264 1.00 79.81 87 PHE A O 1
ATOM 665 N N . ARG A 1 88 ? -11.007 17.883 19.983 1.00 71.62 88 ARG A N 1
ATOM 666 C CA . ARG A 1 88 ? -10.242 18.468 21.091 1.00 71.62 88 ARG A CA 1
ATOM 667 C C . ARG A 1 88 ? -8.882 18.896 20.545 1.00 71.62 88 ARG A C 1
ATOM 669 O O . ARG A 1 88 ? -8.187 18.048 19.990 1.00 71.62 88 ARG A O 1
ATOM 676 N N . GLU A 1 89 ? -8.564 20.181 20.699 1.00 54.56 89 GLU A N 1
ATOM 677 C CA . GLU A 1 89 ? -7.212 20.725 20.501 1.00 54.56 89 GLU A CA 1
ATOM 678 C C . GLU A 1 89 ? -6.195 20.088 21.458 1.00 54.56 89 GLU A C 1
ATOM 680 O O . GLU A 1 89 ? -6.574 19.780 22.616 1.00 54.56 89 GLU A O 1
#

pLDDT: mean 90.91, std 11.18, range [44.88, 98.19]